Protein AF-A0A7C3GZS8-F1 (afdb_monomer)

Solvent-accessible surface area (backbone atoms only — not comparable to full-atom values): 6156 Å² total; per-residue (Å²): 110,60,69,60,54,48,32,66,72,72,59,73,62,76,75,57,64,46,51,66,71,46,66,85,54,61,45,72,83,63,72,45,54,77,74,54,58,79,61,50,40,37,70,59,51,50,52,47,49,51,56,39,64,80,42,71,49,69,56,54,56,52,52,48,52,56,47,49,36,66,74,67,65,54,78,70,93,67,79,87,81,83,76,89,74,88,82,88,83,79,88,78,78,89,122

pLDDT: mean 85.0, std 9.4, range [47.38, 98.06]

Foldseek 3Di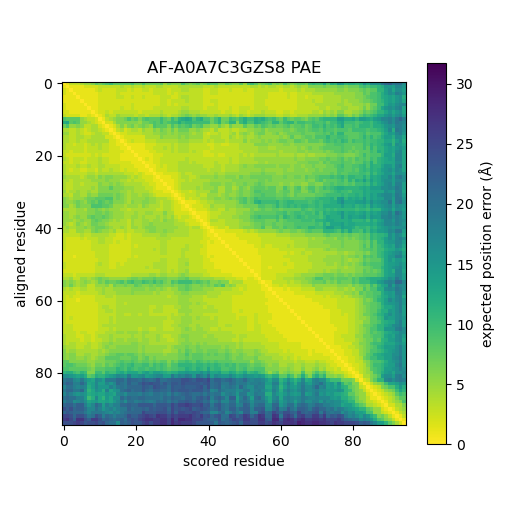:
DLLLVVCVPPPVDDLAPSLVVCVVPDCVVSPHDPVVSVVDHSVVSVVVVVVCVVDPVVVVVVVVVVVCCVVVVDDVVDDDDDPPDDDDDDDPPDD

Radius of gyration: 16.41 Å; Cα contacts (8 Å, |Δi|>4): 39; chains: 1; bounding box: 40×26×51 Å

Mean predicted aligned error: 7.32 Å

Secondary structure (DSSP, 8-state):
-HHHHHHHHS----SSSHHHHHTTS-TGGGT--HHHHTT--HHHHHHHHHHHHHTTHHHHHHHHHHHHHHHTT---SS-----------------

Sequence (95 aa):
MTLLIHNILTTPNSLYEMADWSKPLDPDAIGLHPEELACIGDDRIGKALQAFYDSRHKEVFFRLALRAIKVFELDCSQIHHDTTTVTFAGKYAGW

Structure (mmCIF, N/CA/C/O backbone):
data_AF-A0A7C3GZS8-F1
#
_entry.id   AF-A0A7C3GZS8-F1
#
loop_
_atom_site.group_PDB
_atom_site.id
_atom_site.type_symbol
_atom_site.label_atom_id
_atom_site.label_alt_id
_atom_site.label_comp_id
_atom_site.label_asym_id
_atom_site.label_entity_id
_atom_site.label_seq_id
_atom_site.pdbx_PDB_ins_code
_atom_site.Cartn_x
_atom_site.Cartn_y
_atom_site.Cartn_z
_atom_site.occupancy
_atom_site.B_iso_or_equiv
_atom_site.auth_seq_id
_atom_site.auth_comp_id
_atom_site.auth_asym_id
_atom_site.auth_atom_id
_atom_site.pdbx_PDB_model_num
ATOM 1 N N . MET A 1 1 ? 7.895 -4.205 -4.865 1.00 78.25 1 MET A N 1
ATOM 2 C CA . MET A 1 1 ? 6.457 -4.294 -4.499 1.00 78.25 1 MET A CA 1
ATOM 3 C C . MET A 1 1 ? 6.045 -3.192 -3.521 1.00 78.25 1 MET A C 1
ATOM 5 O O . MET A 1 1 ? 4.993 -2.605 -3.724 1.00 78.25 1 MET A O 1
ATOM 9 N N . THR A 1 2 ? 6.858 -2.868 -2.506 1.00 86.94 2 THR A N 1
ATOM 10 C CA . THR A 1 2 ? 6.552 -1.834 -1.493 1.00 86.94 2 THR A CA 1
ATOM 11 C C . THR A 1 2 ? 6.183 -0.479 -2.092 1.00 86.94 2 THR A C 1
ATOM 13 O O . THR A 1 2 ? 5.161 0.083 -1.721 1.00 86.94 2 THR A O 1
ATOM 16 N N . LEU A 1 3 ? 6.943 -0.009 -3.087 1.00 87.94 3 LEU A N 1
ATOM 17 C CA . LEU A 1 3 ? 6.683 1.260 -3.771 1.00 87.94 3 LEU A CA 1
ATOM 18 C C . LEU A 1 3 ? 5.298 1.310 -4.449 1.00 87.94 3 LEU A C 1
ATOM 20 O O . LEU A 1 3 ? 4.601 2.314 -4.357 1.00 87.94 3 LEU A O 1
ATOM 24 N N . LEU A 1 4 ? 4.873 0.205 -5.076 1.00 89.06 4 LEU A N 1
ATOM 25 C CA . LEU A 1 4 ? 3.553 0.084 -5.706 1.00 89.06 4 LEU A CA 1
ATOM 26 C C . LEU A 1 4 ? 2.430 0.139 -4.661 1.00 89.06 4 LEU A C 1
ATOM 28 O O . LEU A 1 4 ? 1.445 0.842 -4.848 1.00 89.06 4 LEU A O 1
ATOM 32 N N . ILE A 1 5 ? 2.588 -0.578 -3.545 1.00 89.62 5 ILE A N 1
ATOM 33 C CA . ILE A 1 5 ? 1.611 -0.553 -2.448 1.00 89.62 5 ILE A CA 1
ATOM 34 C C . ILE A 1 5 ? 1.549 0.849 -1.831 1.00 89.62 5 ILE A C 1
ATOM 36 O O . ILE A 1 5 ? 0.458 1.346 -1.569 1.00 89.62 5 ILE A O 1
ATOM 40 N N . HIS A 1 6 ? 2.698 1.504 -1.645 1.00 89.56 6 HIS A N 1
ATOM 41 C CA . HIS A 1 6 ? 2.758 2.874 -1.146 1.00 89.56 6 HIS A CA 1
ATOM 42 C C . HIS A 1 6 ? 2.002 3.837 -2.069 1.00 89.56 6 HIS A C 1
ATOM 44 O O . HIS A 1 6 ? 1.166 4.588 -1.583 1.00 89.56 6 HIS A O 1
ATOM 50 N N . ASN A 1 7 ? 2.219 3.748 -3.387 1.00 89.69 7 ASN A N 1
ATOM 51 C CA . ASN A 1 7 ? 1.503 4.553 -4.379 1.00 89.69 7 ASN A CA 1
ATOM 52 C C . ASN A 1 7 ? -0.021 4.373 -4.286 1.00 89.69 7 ASN A C 1
ATOM 54 O O . ASN A 1 7 ? -0.750 5.358 -4.238 1.00 89.69 7 ASN A O 1
ATOM 58 N N . ILE A 1 8 ? -0.498 3.126 -4.190 1.00 88.69 8 ILE A N 1
ATOM 59 C CA . ILE A 1 8 ? -1.934 2.818 -4.095 1.00 88.69 8 ILE A CA 1
ATOM 60 C C . ILE A 1 8 ? -2.564 3.398 -2.818 1.00 88.69 8 ILE A C 1
ATOM 62 O O . ILE A 1 8 ? -3.726 3.795 -2.837 1.00 88.69 8 ILE A O 1
ATOM 66 N N . LEU A 1 9 ? -1.829 3.419 -1.703 1.00 88.75 9 LEU A N 1
ATOM 67 C CA . LEU A 1 9 ? -2.370 3.811 -0.397 1.00 88.75 9 LEU A CA 1
ATOM 68 C C . LEU A 1 9 ? -2.314 5.312 -0.113 1.00 88.75 9 LEU A C 1
ATOM 70 O O . LEU A 1 9 ? -3.081 5.777 0.727 1.00 88.75 9 LEU A O 1
ATOM 74 N N . THR A 1 10 ? -1.395 6.052 -0.733 1.00 87.00 10 THR A N 1
ATOM 75 C CA . THR A 1 10 ? -1.197 7.477 -0.433 1.00 87.00 10 THR A CA 1
ATOM 76 C C . THR A 1 10 ? -1.827 8.356 -1.498 1.00 87.00 10 THR A C 1
ATOM 78 O O . THR A 1 10 ? -2.881 8.950 -1.281 1.00 87.00 10 THR A O 1
ATOM 81 N N . THR A 1 11 ? -1.204 8.398 -2.667 1.00 78.31 11 THR A N 1
ATOM 82 C CA . THR A 1 11 ? -1.640 9.205 -3.798 1.00 78.31 11 THR A CA 1
ATOM 83 C C . THR A 1 11 ? -1.542 8.327 -5.032 1.00 78.31 11 THR A C 1
ATOM 85 O O . THR A 1 11 ? -0.462 8.274 -5.630 1.00 78.31 11 THR A O 1
ATOM 88 N N . PRO A 1 12 ? -2.636 7.631 -5.406 1.00 78.69 12 PRO A N 1
ATOM 89 C CA . PRO A 1 12 ? -2.668 6.825 -6.614 1.00 78.69 12 PRO A CA 1
ATOM 90 C C . PRO A 1 12 ? -2.294 7.717 -7.792 1.00 78.69 12 PRO A C 1
ATOM 92 O O . PRO A 1 12 ? -3.051 8.608 -8.181 1.00 78.69 12 PRO A O 1
ATOM 95 N N . ASN A 1 13 ? -1.088 7.516 -8.306 1.00 81.31 13 ASN A N 1
ATOM 96 C CA . ASN A 1 13 ? -0.578 8.251 -9.448 1.00 81.31 13 ASN A CA 1
ATOM 97 C C . ASN A 1 13 ? -0.501 7.289 -10.624 1.00 81.31 13 ASN A C 1
ATOM 99 O O . ASN A 1 13 ? -0.404 6.071 -10.456 1.00 81.31 13 ASN A O 1
ATOM 103 N N . SER A 1 14 ? -0.552 7.840 -11.824 1.00 84.06 14 SER A N 1
ATOM 104 C CA . SER A 1 14 ? -0.276 7.043 -13.007 1.00 84.06 14 SER A CA 1
ATOM 105 C C . SER A 1 14 ? 1.137 6.463 -12.898 1.00 84.06 14 SER A C 1
ATOM 107 O O . SER A 1 14 ? 2.044 7.127 -12.405 1.00 84.06 14 SER A O 1
ATOM 109 N N . LEU A 1 15 ? 1.327 5.218 -13.339 1.00 85.12 15 LEU A N 1
ATOM 110 C CA . LEU A 1 15 ? 2.595 4.490 -13.190 1.00 85.12 15 LEU A CA 1
ATOM 111 C C . LEU A 1 15 ? 3.652 4.906 -14.231 1.00 85.12 15 LEU A C 1
ATOM 113 O O . LEU A 1 15 ? 4.318 4.051 -14.813 1.00 85.12 15 LEU A O 1
ATOM 117 N N . TYR A 1 16 ? 3.771 6.208 -14.480 1.00 85.06 16 TYR A N 1
ATOM 118 C CA . TYR A 1 16 ? 4.819 6.821 -15.289 1.00 85.06 16 TYR A CA 1
ATOM 119 C C . TYR A 1 16 ? 5.644 7.767 -14.416 1.00 85.06 16 TYR A C 1
ATOM 121 O O . TYR A 1 16 ? 5.150 8.257 -13.400 1.00 85.06 16 TYR A O 1
ATOM 129 N N . GLU A 1 17 ? 6.893 8.026 -14.805 1.00 86.62 17 GLU A N 1
ATOM 130 C CA . GLU A 1 17 ? 7.807 8.899 -14.051 1.00 86.62 17 GLU A CA 1
ATOM 131 C C . GLU A 1 17 ? 7.932 8.469 -12.573 1.00 86.62 17 GLU A C 1
ATOM 133 O O . GLU A 1 17 ? 8.129 9.282 -11.665 1.00 86.62 17 GLU A O 1
ATOM 138 N N . MET A 1 18 ? 7.845 7.158 -12.306 1.00 86.56 18 MET A N 1
ATOM 139 C CA . MET A 1 18 ? 7.804 6.627 -10.937 1.00 86.56 18 MET A CA 1
ATOM 140 C C . MET A 1 18 ? 9.101 6.894 -10.171 1.00 86.56 18 MET A C 1
ATOM 142 O O . MET A 1 18 ? 9.079 7.038 -8.948 1.00 86.56 18 MET A O 1
ATOM 146 N N . ALA A 1 19 ? 10.224 6.996 -10.886 1.00 85.00 19 ALA A N 1
ATOM 147 C CA . ALA A 1 19 ? 11.494 7.416 -10.311 1.00 85.00 19 ALA A CA 1
ATOM 148 C C . ALA A 1 19 ? 11.397 8.839 -9.733 1.00 85.00 19 ALA A C 1
ATOM 150 O O . ALA A 1 19 ? 11.780 9.053 -8.583 1.00 85.00 19 ALA A O 1
ATOM 151 N N . ASP A 1 20 ? 10.819 9.785 -10.477 1.00 87.75 20 ASP A N 1
ATOM 152 C CA . ASP A 1 20 ? 10.647 11.171 -10.034 1.00 87.75 20 ASP A CA 1
ATOM 153 C C . ASP A 1 20 ? 9.628 11.290 -8.904 1.00 87.75 20 ASP A C 1
ATOM 155 O O . ASP A 1 20 ? 9.906 11.953 -7.902 1.00 87.75 20 ASP A O 1
ATOM 159 N N . TRP A 1 21 ? 8.497 10.586 -9.011 1.00 87.25 21 TRP A N 1
ATOM 160 C CA . TRP A 1 21 ? 7.502 10.520 -7.939 1.00 87.25 21 TRP A CA 1
ATOM 161 C C . TRP A 1 21 ? 8.089 9.975 -6.629 1.00 87.25 21 TRP A C 1
ATOM 163 O O . TRP A 1 21 ? 7.690 10.414 -5.553 1.00 87.25 21 TRP A O 1
ATOM 173 N N . SER A 1 22 ? 9.056 9.053 -6.705 1.00 86.06 22 SER A N 1
ATOM 174 C CA . SER A 1 22 ? 9.674 8.451 -5.519 1.00 86.06 22 SER A CA 1
ATOM 175 C C . SER A 1 22 ? 10.731 9.330 -4.834 1.00 86.06 22 SER A C 1
ATOM 177 O O . SER A 1 22 ? 11.029 9.092 -3.669 1.00 86.06 22 SER A O 1
ATOM 179 N N . LYS A 1 23 ? 11.266 10.366 -5.502 1.00 87.44 23 LYS A N 1
ATOM 180 C CA . LYS A 1 23 ? 12.333 11.242 -4.963 1.00 87.44 23 LYS A CA 1
ATOM 181 C C . LYS A 1 23 ? 12.045 11.864 -3.587 1.00 87.44 23 LYS A C 1
ATOM 183 O O . LYS A 1 23 ? 12.991 11.984 -2.813 1.00 87.44 23 LYS A O 1
ATOM 188 N N . PRO A 1 24 ? 10.811 12.302 -3.259 1.00 87.69 24 PRO A N 1
ATOM 189 C CA . PRO A 1 24 ? 10.509 12.872 -1.946 1.00 87.69 24 PRO A CA 1
ATOM 190 C C . PRO A 1 24 ? 10.392 11.829 -0.827 1.00 87.69 24 PRO A C 1
ATOM 192 O O . PRO A 1 24 ? 10.285 12.215 0.335 1.00 87.69 24 PRO A O 1
ATOM 195 N N . LEU A 1 25 ? 10.338 10.534 -1.156 1.00 86.00 25 LEU A N 1
ATOM 196 C CA . LEU A 1 25 ? 10.209 9.467 -0.169 1.00 86.00 25 LEU A CA 1
ATOM 197 C C . LEU A 1 25 ? 11.567 9.183 0.469 1.00 86.00 25 LEU A C 1
ATOM 199 O O . LEU A 1 25 ? 12.573 9.084 -0.228 1.00 86.00 25 LEU A O 1
ATOM 203 N N . ASP A 1 26 ? 11.575 8.994 1.786 1.00 87.62 26 ASP A N 1
ATOM 204 C CA . ASP A 1 26 ? 12.729 8.441 2.490 1.00 87.62 26 ASP A CA 1
ATOM 205 C C . ASP A 1 26 ? 12.870 6.947 2.122 1.00 87.62 26 ASP A C 1
ATOM 207 O O . ASP A 1 26 ? 11.977 6.162 2.467 1.00 87.62 26 ASP A O 1
ATOM 211 N N . PRO A 1 27 ? 13.942 6.532 1.415 1.00 83.62 27 PRO A N 1
ATOM 212 C CA . PRO A 1 27 ? 14.126 5.150 0.972 1.00 83.62 27 PRO A CA 1
ATOM 213 C C . PRO A 1 27 ? 14.161 4.149 2.125 1.00 83.62 27 PRO A C 1
ATOM 215 O O . PRO A 1 27 ? 13.583 3.064 2.008 1.00 83.62 27 PRO A O 1
ATOM 218 N N . ASP A 1 28 ? 14.753 4.533 3.257 1.00 85.06 28 ASP A N 1
ATOM 219 C CA . ASP A 1 28 ? 14.857 3.668 4.432 1.00 85.06 28 ASP A CA 1
ATOM 220 C C . ASP A 1 28 ? 13.469 3.431 5.044 1.00 85.06 28 ASP A C 1
ATOM 222 O O . ASP A 1 28 ? 13.135 2.312 5.445 1.00 85.06 28 ASP A O 1
ATOM 226 N N . ALA A 1 29 ? 12.606 4.453 5.031 1.00 82.75 29 ALA A N 1
ATOM 227 C CA . ALA A 1 29 ? 11.236 4.358 5.535 1.00 82.75 29 ALA A CA 1
ATOM 228 C C . ALA A 1 29 ? 10.350 3.404 4.712 1.00 82.75 29 ALA A C 1
ATOM 230 O O . ALA A 1 29 ? 9.388 2.840 5.239 1.00 82.75 29 ALA A O 1
ATOM 231 N N . ILE A 1 30 ? 10.670 3.200 3.431 1.00 80.88 30 ILE A N 1
ATOM 232 C CA . ILE A 1 30 ? 9.985 2.245 2.543 1.00 80.88 30 ILE A CA 1
ATOM 233 C C . ILE A 1 30 ? 10.785 0.953 2.321 1.00 80.88 30 ILE A C 1
ATOM 235 O O . ILE A 1 30 ? 10.380 0.116 1.508 1.00 80.88 30 ILE A O 1
ATOM 239 N N . GLY A 1 3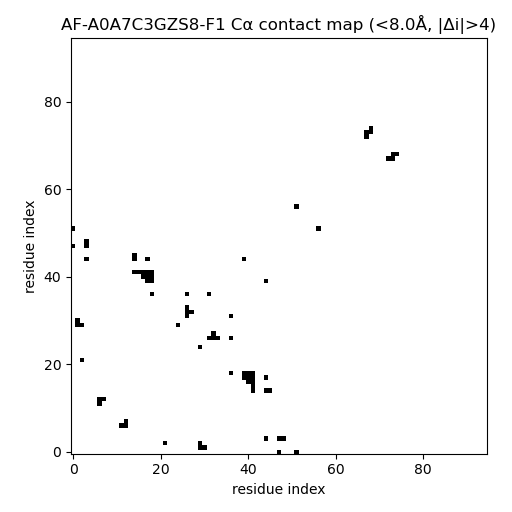1 ? 11.876 0.766 3.072 1.00 84.12 31 GLY A N 1
ATOM 240 C CA . GLY A 1 31 ? 12.713 -0.430 3.038 1.00 84.12 31 GLY A CA 1
ATOM 241 C C . GLY A 1 31 ? 13.354 -0.685 1.677 1.00 84.12 31 GLY A C 1
ATOM 242 O O . GLY A 1 31 ? 13.434 -1.842 1.271 1.00 84.12 31 GLY A O 1
ATOM 243 N N . LEU A 1 32 ? 13.728 0.377 0.958 1.00 84.00 32 LEU A N 1
ATOM 244 C CA . LEU A 1 32 ? 14.462 0.293 -0.301 1.00 84.00 32 LEU A CA 1
ATOM 245 C C . LEU A 1 32 ? 15.937 0.592 -0.071 1.00 84.00 32 LEU A C 1
ATOM 247 O O . LEU A 1 32 ? 16.291 1.637 0.474 1.00 84.00 32 LEU A O 1
ATOM 251 N N . HIS A 1 33 ? 16.795 -0.287 -0.569 1.00 82.19 33 HIS A N 1
ATOM 252 C CA . HIS A 1 33 ? 18.225 -0.031 -0.601 1.00 82.19 33 HIS A CA 1
ATOM 253 C C . HIS A 1 33 ? 18.613 0.924 -1.753 1.00 82.19 33 HIS A C 1
ATOM 255 O O . HIS A 1 33 ? 17.921 0.985 -2.778 1.00 82.19 33 HIS A O 1
ATOM 261 N N . PRO A 1 34 ? 19.737 1.661 -1.641 1.00 75.00 34 PRO A N 1
ATOM 262 C CA . PRO A 1 34 ? 20.225 2.575 -2.683 1.00 75.00 34 PRO A CA 1
ATOM 263 C C . PRO A 1 34 ? 20.339 1.957 -4.086 1.00 75.00 34 PRO A C 1
ATOM 265 O O . PRO A 1 34 ? 20.048 2.608 -5.089 1.00 75.00 34 PRO A O 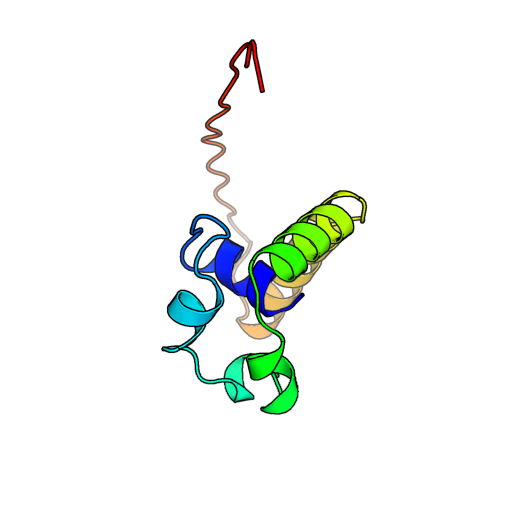1
ATOM 268 N N . GLU A 1 35 ? 20.726 0.688 -4.183 1.00 80.69 35 GLU A N 1
ATOM 269 C CA . GLU A 1 35 ? 20.803 -0.055 -5.443 1.00 80.69 35 GLU A CA 1
ATOM 270 C C . GLU A 1 35 ? 19.427 -0.347 -6.067 1.00 80.69 35 GLU A C 1
ATOM 272 O O . GLU A 1 35 ? 19.295 -0.439 -7.293 1.00 80.69 35 GLU A O 1
ATOM 277 N N . GLU A 1 36 ? 18.386 -0.455 -5.242 1.00 81.69 36 GLU A N 1
ATOM 278 C CA . GLU A 1 36 ? 17.013 -0.689 -5.687 1.00 81.69 36 GLU A CA 1
ATOM 279 C C . GLU A 1 36 ? 16.377 0.596 -6.220 1.00 81.69 36 GLU A C 1
ATOM 281 O O . GLU A 1 36 ? 15.574 0.533 -7.152 1.00 81.69 36 GLU A O 1
ATOM 286 N N . LEU A 1 37 ? 16.793 1.762 -5.713 1.00 78.38 37 LEU A N 1
ATOM 287 C CA . LEU A 1 37 ? 16.382 3.071 -6.232 1.00 78.38 37 LEU A CA 1
ATOM 288 C C . LEU A 1 37 ? 16.807 3.271 -7.688 1.00 78.38 37 LEU A C 1
ATOM 290 O O . LEU A 1 37 ? 15.999 3.687 -8.515 1.00 78.38 37 LEU A O 1
ATO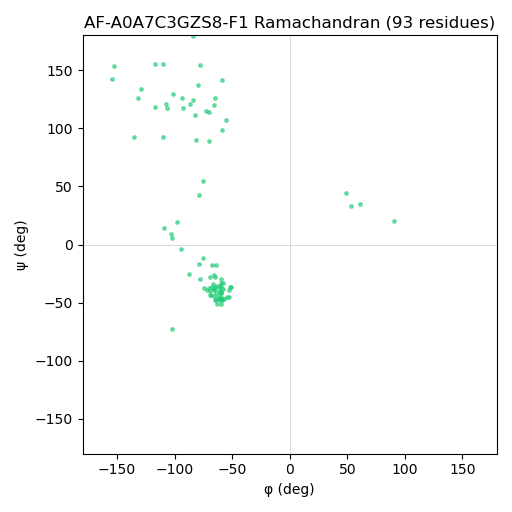M 294 N N . ALA A 1 38 ? 18.043 2.899 -8.032 1.00 80.19 38 ALA A N 1
ATOM 295 C CA . ALA A 1 38 ? 18.542 2.956 -9.412 1.00 80.19 38 ALA A CA 1
ATOM 296 C C . ALA A 1 38 ? 17.778 2.016 -10.365 1.00 80.19 38 ALA A C 1
ATOM 298 O O . ALA A 1 38 ? 17.837 2.147 -11.587 1.00 80.19 38 ALA A O 1
ATOM 299 N N . CYS A 1 39 ? 17.064 1.050 -9.793 1.00 82.38 39 CYS A N 1
ATOM 300 C CA . CYS A 1 39 ? 16.267 0.063 -10.492 1.00 82.38 39 CYS A CA 1
ATOM 301 C C . CYS A 1 39 ? 14.793 0.469 -10.638 1.00 82.38 39 CYS A C 1
ATOM 303 O O . CYS A 1 39 ? 14.036 -0.276 -11.268 1.00 82.38 39 CYS A O 1
ATOM 305 N N . ILE A 1 40 ? 14.366 1.604 -10.075 1.00 83.56 40 ILE A N 1
ATOM 306 C CA . ILE A 1 40 ? 12.996 2.101 -10.221 1.00 83.56 40 ILE A CA 1
ATOM 307 C C . ILE A 1 40 ? 12.823 2.634 -11.643 1.00 83.56 40 ILE A C 1
ATOM 309 O O . ILE A 1 40 ? 13.438 3.617 -12.043 1.00 83.56 40 ILE A O 1
ATOM 313 N N . GLY A 1 41 ? 11.958 1.976 -12.407 1.00 84.56 41 GLY A N 1
ATOM 314 C CA . GLY A 1 41 ? 11.574 2.409 -13.742 1.00 84.56 41 GLY A CA 1
ATOM 315 C C . GLY A 1 41 ? 10.173 1.927 -14.084 1.00 84.56 41 GLY A C 1
ATOM 316 O O . GLY A 1 41 ? 9.714 0.905 -13.563 1.00 84.56 41 GLY A O 1
ATOM 317 N N . ASP A 1 42 ? 9.511 2.659 -14.972 1.00 84.75 42 ASP A N 1
ATOM 318 C CA . ASP A 1 42 ? 8.085 2.494 -15.264 1.00 84.75 42 ASP A CA 1
ATOM 319 C C . ASP A 1 42 ? 7.750 1.080 -15.766 1.00 84.75 42 ASP A C 1
ATOM 321 O O . ASP A 1 42 ? 6.815 0.456 -15.273 1.00 84.75 42 ASP A O 1
ATOM 325 N N . ASP A 1 43 ? 8.580 0.498 -16.643 1.00 89.06 43 ASP A N 1
ATOM 326 C CA . ASP A 1 43 ? 8.415 -0.888 -17.120 1.00 89.06 43 ASP A CA 1
ATOM 327 C C . ASP A 1 43 ? 8.466 -1.914 -15.975 1.00 89.06 43 ASP A C 1
ATOM 329 O O . ASP A 1 43 ? 7.656 -2.844 -15.915 1.00 89.06 43 ASP A O 1
ATOM 333 N N . ARG A 1 44 ? 9.384 -1.741 -15.016 1.00 87.81 44 ARG A N 1
ATOM 334 C CA . ARG A 1 44 ? 9.489 -2.659 -13.873 1.00 87.81 44 ARG A CA 1
ATOM 335 C C . ARG A 1 44 ? 8.306 -2.512 -12.928 1.00 87.81 44 ARG A C 1
ATOM 337 O O . ARG A 1 44 ? 7.832 -3.519 -12.404 1.00 87.81 44 ARG A O 1
ATOM 344 N N . ILE A 1 45 ? 7.817 -1.290 -12.721 1.00 88.81 45 ILE A N 1
ATOM 345 C CA . ILE A 1 45 ? 6.631 -1.040 -11.897 1.00 88.81 45 ILE A CA 1
ATOM 346 C C . ILE A 1 45 ? 5.369 -1.577 -12.580 1.00 88.81 45 ILE A C 1
ATOM 348 O O . ILE A 1 45 ? 4.565 -2.223 -11.912 1.00 88.81 45 ILE A O 1
ATOM 352 N N . GLY A 1 46 ? 5.234 -1.423 -13.898 1.00 89.44 46 GLY A N 1
ATOM 353 C CA . GLY A 1 46 ? 4.148 -2.021 -14.676 1.00 89.44 46 GLY A CA 1
ATOM 354 C C . GLY A 1 46 ? 4.149 -3.550 -14.600 1.00 89.44 46 GLY A C 1
ATOM 355 O O . GLY A 1 46 ? 3.123 -4.158 -14.295 1.00 89.44 46 GLY A O 1
ATOM 356 N N . LYS A 1 47 ? 5.315 -4.189 -14.759 1.00 90.88 47 LYS A N 1
ATOM 357 C CA . LYS A 1 47 ? 5.467 -5.643 -14.559 1.00 90.88 47 LYS A CA 1
ATOM 358 C C . LYS A 1 47 ? 5.147 -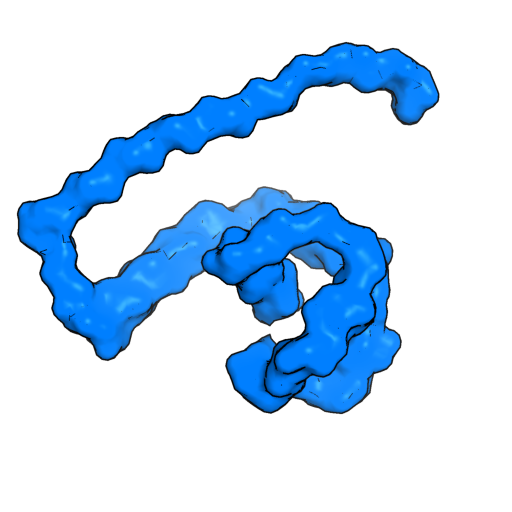6.070 -13.128 1.00 90.88 47 LYS A C 1
ATOM 360 O O . LYS A 1 47 ? 4.512 -7.102 -12.929 1.00 90.88 47 LYS A O 1
ATOM 365 N N . ALA A 1 48 ? 5.554 -5.280 -12.134 1.00 90.81 48 ALA A N 1
ATOM 366 C CA . ALA A 1 48 ? 5.215 -5.537 -10.739 1.00 90.81 48 ALA A CA 1
ATOM 367 C C . ALA A 1 48 ? 3.708 -5.403 -10.483 1.00 90.81 48 ALA A C 1
ATOM 369 O O . ALA A 1 48 ? 3.165 -6.213 -9.737 1.00 90.81 48 ALA A O 1
ATOM 370 N N . LEU A 1 49 ? 3.028 -4.438 -11.113 1.00 91.25 49 LEU A N 1
ATOM 371 C CA . LEU A 1 49 ? 1.573 -4.306 -11.044 1.00 91.25 49 LEU A CA 1
ATOM 372 C C . LEU A 1 49 ? 0.881 -5.520 -11.665 1.00 91.25 49 LEU A C 1
ATOM 374 O O . LEU A 1 49 ? -0.024 -6.070 -11.043 1.00 91.25 49 LEU A O 1
ATOM 378 N N . GLN A 1 50 ? 1.323 -5.961 -12.844 1.00 92.44 50 GLN A N 1
ATOM 379 C CA . GLN A 1 50 ? 0.772 -7.148 -13.497 1.00 92.44 50 GLN A CA 1
ATOM 380 C C . GLN A 1 50 ? 0.943 -8.391 -12.611 1.00 92.44 50 GLN A C 1
ATOM 382 O O . GLN A 1 50 ? -0.033 -9.058 -12.281 1.00 92.44 50 GLN A O 1
ATOM 387 N N . ALA A 1 51 ? 2.164 -8.645 -12.132 1.00 92.69 51 ALA A N 1
ATOM 388 C CA . ALA A 1 51 ? 2.445 -9.766 -11.237 1.00 92.69 51 ALA A CA 1
ATOM 389 C C . ALA A 1 51 ? 1.653 -9.678 -9.921 1.00 92.69 51 ALA A C 1
ATOM 391 O O . ALA A 1 51 ? 1.212 -10.693 -9.383 1.00 92.69 51 ALA A O 1
ATOM 392 N N . PHE A 1 52 ? 1.454 -8.465 -9.398 1.00 91.88 52 PHE A N 1
ATOM 393 C CA . PHE A 1 52 ? 0.618 -8.238 -8.228 1.00 91.88 52 PHE A CA 1
ATOM 394 C C . PHE A 1 52 ? -0.844 -8.580 -8.522 1.00 91.88 52 PHE A C 1
ATOM 396 O O . PHE A 1 52 ? -1.444 -9.328 -7.752 1.00 91.88 52 PHE A O 1
ATOM 403 N N . TYR A 1 53 ? -1.399 -8.114 -9.640 1.00 89.62 53 TYR A N 1
ATOM 404 C CA . TYR A 1 53 ? -2.769 -8.412 -10.056 1.00 89.62 53 TYR A CA 1
ATOM 405 C C . TYR A 1 53 ? -3.012 -9.916 -10.230 1.00 89.62 53 TYR A C 1
ATOM 407 O O . TYR A 1 53 ? -3.990 -10.433 -9.687 1.00 89.62 53 TYR A O 1
ATOM 415 N N . ASP A 1 54 ? -2.089 -10.613 -10.896 1.00 92.06 54 ASP A N 1
ATOM 416 C CA . ASP A 1 54 ? -2.151 -12.064 -11.123 1.00 92.06 54 ASP A CA 1
ATOM 417 C C . ASP A 1 54 ? -1.987 -12.875 -9.824 1.00 92.06 54 ASP A C 1
ATOM 419 O O . ASP A 1 54 ? -2.348 -14.052 -9.748 1.00 92.06 54 ASP A O 1
ATOM 423 N N . SER A 1 55 ? -1.466 -12.245 -8.770 1.00 89.25 55 SER A N 1
ATOM 424 C CA . SER A 1 55 ? -1.404 -12.814 -7.426 1.00 89.25 55 SER A CA 1
ATOM 425 C C . SER A 1 55 ? -2.715 -12.615 -6.646 1.00 89.25 55 SER A C 1
ATOM 427 O O . SER A 1 55 ? -3.670 -11.973 -7.086 1.00 89.25 55 SER A O 1
ATOM 429 N N . ARG A 1 56 ? -2.764 -13.112 -5.403 1.00 87.31 56 ARG A N 1
ATOM 430 C CA . ARG A 1 56 ? -3.880 -12.871 -4.469 1.00 87.31 56 ARG A CA 1
ATOM 431 C C . ARG A 1 56 ? -3.820 -11.448 -3.886 1.00 87.31 56 ARG A C 1
ATOM 433 O O . ARG A 1 56 ? -3.831 -11.279 -2.670 1.00 87.31 56 ARG A O 1
ATOM 440 N N . HIS A 1 57 ? -3.768 -10.415 -4.729 1.00 85.88 57 HIS A N 1
ATOM 441 C CA . HIS A 1 57 ? -3.585 -9.009 -4.330 1.00 85.88 57 HIS A CA 1
ATOM 442 C C . HIS A 1 57 ? -4.571 -8.531 -3.254 1.00 85.88 57 HIS A C 1
ATOM 444 O O . HIS A 1 57 ? -4.190 -7.791 -2.348 1.00 85.88 57 HIS A O 1
ATOM 450 N N . LYS A 1 58 ? -5.829 -8.994 -3.289 1.00 88.12 58 LYS A N 1
ATOM 451 C CA . LYS A 1 58 ? -6.834 -8.671 -2.258 1.00 88.12 58 LYS A CA 1
ATOM 452 C C . LYS A 1 58 ? -6.412 -9.133 -0.858 1.00 88.12 58 LYS A C 1
ATOM 454 O O . LYS A 1 58 ? -6.718 -8.466 0.126 1.00 88.12 58 LYS A O 1
ATOM 459 N N . GLU A 1 59 ? -5.682 -10.245 -0.765 1.00 91.88 59 GLU A N 1
ATOM 460 C CA . GLU A 1 59 ? -5.167 -10.778 0.498 1.00 91.88 59 GLU A CA 1
ATOM 461 C C . GLU A 1 59 ? -4.121 -9.839 1.116 1.00 91.88 59 GLU A C 1
ATOM 463 O O . GLU A 1 59 ? -4.083 -9.680 2.336 1.00 91.88 59 GLU A O 1
ATOM 468 N N . VAL A 1 60 ? -3.318 -9.158 0.291 1.00 91.25 60 VAL A N 1
ATOM 469 C CA . VAL A 1 60 ? -2.312 -8.194 0.760 1.00 91.25 60 VAL A CA 1
ATOM 470 C C . VAL A 1 60 ? -2.978 -7.017 1.467 1.00 91.25 60 VAL A C 1
ATOM 472 O O . VAL A 1 60 ? -2.633 -6.729 2.613 1.00 91.25 60 VAL A O 1
ATOM 475 N N . PHE A 1 61 ? -3.976 -6.386 0.840 1.00 90.62 61 PHE A N 1
ATOM 476 C CA . PHE A 1 61 ? -4.698 -5.267 1.457 1.00 90.62 61 PHE A CA 1
ATOM 477 C C . PHE A 1 61 ? -5.496 -5.693 2.688 1.00 90.62 61 PHE A C 1
ATOM 479 O O . PHE A 1 61 ? -5.486 -4.988 3.694 1.00 90.62 61 PHE A O 1
ATOM 486 N N . PHE A 1 62 ? -6.119 -6.873 2.657 1.00 92.88 62 PHE A N 1
ATOM 487 C CA . PHE A 1 62 ? -6.815 -7.417 3.820 1.00 92.88 62 PHE A CA 1
ATOM 488 C C . PHE A 1 62 ? -5.871 -7.618 5.014 1.00 92.88 62 PHE A C 1
ATOM 490 O O . PHE A 1 62 ? -6.157 -7.172 6.126 1.00 92.88 62 PHE A O 1
ATOM 497 N N . ARG A 1 63 ? -4.707 -8.243 4.794 1.00 95.00 63 ARG A N 1
ATOM 498 C CA . ARG A 1 63 ? -3.701 -8.449 5.848 1.00 95.00 63 ARG A CA 1
ATOM 499 C C . ARG A 1 63 ? -3.117 -7.132 6.348 1.00 95.00 63 ARG A C 1
ATOM 501 O O . ARG A 1 63 ? -2.857 -7.016 7.546 1.00 95.00 63 ARG A O 1
ATOM 508 N N . LEU A 1 64 ? -2.930 -6.157 5.462 1.00 93.25 64 LEU A N 1
ATOM 509 C CA . LEU A 1 64 ? -2.474 -4.824 5.834 1.00 93.25 64 LEU A CA 1
ATOM 510 C C . LEU A 1 64 ? -3.496 -4.113 6.728 1.00 93.25 64 LEU A C 1
ATOM 512 O O . LEU A 1 64 ? -3.122 -3.627 7.793 1.00 93.25 64 LEU A O 1
ATOM 516 N N . ALA A 1 65 ? -4.778 -4.128 6.355 1.00 92.94 65 ALA A N 1
ATOM 517 C CA . ALA A 1 65 ? -5.857 -3.569 7.166 1.00 92.94 65 ALA A CA 1
ATOM 518 C C . ALA A 1 65 ? -5.933 -4.248 8.543 1.00 92.94 65 ALA A C 1
ATOM 520 O O . ALA A 1 65 ? -5.921 -3.570 9.567 1.00 92.94 65 ALA A O 1
ATOM 521 N N . LEU A 1 66 ? -5.897 -5.587 8.593 1.00 95.69 66 LEU A N 1
ATOM 522 C CA . LEU A 1 66 ? -5.854 -6.330 9.860 1.00 95.69 66 LEU A CA 1
ATOM 523 C C . LEU A 1 66 ? -4.643 -5.958 10.723 1.00 95.69 66 LEU A C 1
ATOM 525 O O . LEU A 1 66 ? -4.751 -5.905 11.949 1.00 95.69 66 LEU A O 1
ATOM 529 N N . ARG A 1 67 ? -3.476 -5.730 10.110 1.00 96.50 67 ARG A N 1
ATOM 530 C CA . ARG A 1 67 ? -2.279 -5.300 10.839 1.00 96.50 67 ARG A CA 1
ATOM 531 C C . ARG A 1 67 ? -2.448 -3.885 11.382 1.00 96.50 67 ARG A C 1
ATOM 533 O O . ARG A 1 67 ? -2.109 -3.679 12.541 1.00 96.50 67 ARG A O 1
ATOM 540 N N . ALA A 1 68 ? -2.983 -2.958 10.590 1.00 95.12 68 ALA A N 1
ATOM 541 C CA . ALA A 1 68 ? -3.252 -1.590 11.024 1.00 95.12 68 ALA A CA 1
ATOM 542 C C . ALA A 1 68 ? -4.225 -1.562 12.212 1.00 95.12 68 ALA A C 1
ATOM 544 O O . ALA A 1 68 ? -3.910 -0.951 13.228 1.00 95.12 68 ALA A O 1
ATOM 545 N N . ILE A 1 69 ? -5.327 -2.320 12.144 1.00 96.12 69 ILE A N 1
ATOM 546 C CA . ILE A 1 69 ? -6.288 -2.456 13.253 1.00 96.12 69 ILE A CA 1
ATOM 547 C C . ILE A 1 69 ? -5.586 -2.895 14.540 1.00 96.12 69 ILE A C 1
ATOM 549 O O . ILE A 1 69 ? -5.817 -2.316 15.593 1.00 96.12 69 ILE A O 1
ATOM 553 N N . LYS A 1 70 ? -4.698 -3.894 14.460 1.00 97.50 70 LYS A N 1
ATOM 554 C CA . LYS A 1 70 ? -3.976 -4.408 15.634 1.00 97.50 70 LYS A CA 1
ATOM 555 C C . LYS A 1 70 ? -2.911 -3.452 16.167 1.00 97.50 70 LYS A C 1
ATOM 557 O O . LYS A 1 70 ? -2.718 -3.399 17.370 1.00 97.50 70 LYS A O 1
ATOM 562 N N . VAL A 1 71 ? -2.174 -2.770 15.288 1.00 98.06 71 VAL A N 1
ATOM 563 C CA . VAL A 1 71 ? -1.065 -1.880 15.681 1.00 98.06 71 VAL A CA 1
ATOM 564 C C . VAL A 1 71 ? -1.582 -0.576 16.277 1.00 98.06 71 VAL A C 1
ATOM 566 O O . VAL A 1 71 ? -0.986 -0.067 17.218 1.00 98.06 71 VAL A O 1
ATOM 569 N N . PHE A 1 72 ? -2.674 -0.050 15.729 1.00 97.12 72 PHE A N 1
ATOM 570 C CA . PHE A 1 72 ? -3.258 1.222 16.147 1.00 97.12 72 PHE A CA 1
ATOM 571 C C . PHE A 1 72 ? -4.491 1.054 17.041 1.00 97.12 72 PHE A C 1
ATOM 573 O O . PHE A 1 72 ? -5.139 2.047 17.347 1.00 97.12 72 PHE A O 1
ATOM 580 N N . GLU A 1 73 ? -4.822 -0.185 17.425 1.00 97.25 73 GLU A N 1
ATOM 581 C CA . GLU A 1 73 ? -5.978 -0.528 18.267 1.00 97.25 73 GLU A CA 1
ATOM 582 C C . GLU A 1 73 ? -7.280 0.134 17.785 1.00 97.25 73 GLU A C 1
ATOM 584 O O . GLU A 1 73 ? -8.051 0.696 18.559 1.00 97.25 73 GLU A O 1
ATOM 589 N N . LEU A 1 74 ? -7.510 0.092 16.468 1.00 95.50 74 LEU A N 1
ATOM 590 C CA . LEU A 1 74 ? -8.654 0.760 15.850 1.00 95.50 74 LEU A CA 1
ATOM 591 C C . LEU A 1 74 ? -9.961 0.128 16.336 1.00 95.50 74 LEU A C 1
ATOM 593 O O . LEU A 1 74 ? -10.162 -1.082 16.189 1.00 95.50 74 LEU A O 1
ATOM 597 N N . ASP A 1 75 ? -10.872 0.951 16.859 1.00 94.62 75 ASP A N 1
ATOM 598 C CA . ASP A 1 75 ? -12.208 0.489 17.217 1.00 94.62 75 ASP A CA 1
ATOM 599 C C . ASP A 1 75 ? -12.973 0.074 15.954 1.00 94.62 75 ASP A C 1
ATOM 601 O O . ASP A 1 75 ? -13.189 0.862 15.035 1.00 94.62 75 ASP A O 1
ATOM 605 N N . CYS A 1 76 ? -13.371 -1.195 15.922 1.00 94.31 76 CYS A N 1
ATOM 606 C CA . CYS A 1 76 ? -14.132 -1.795 14.833 1.00 94.31 76 CYS A CA 1
ATOM 607 C C . CYS A 1 76 ? -15.585 -2.093 15.241 1.00 94.31 76 CYS A C 1
ATOM 609 O O . CYS A 1 76 ? -16.264 -2.851 14.547 1.00 94.31 76 CYS A O 1
ATOM 611 N N . SER A 1 77 ? -16.067 -1.537 16.362 1.00 95.75 77 SER A N 1
ATOM 612 C CA . SER A 1 77 ? -17.462 -1.661 16.811 1.00 95.75 77 SER A CA 1
ATOM 613 C C . SER A 1 77 ? -18.458 -1.105 15.786 1.00 95.75 77 SER A C 1
ATOM 615 O O . SER A 1 77 ? -19.570 -1.618 15.648 1.00 95.75 77 SER A O 1
ATOM 617 N N . GLN A 1 78 ? -18.028 -0.105 15.012 1.00 93.00 78 GLN A N 1
AT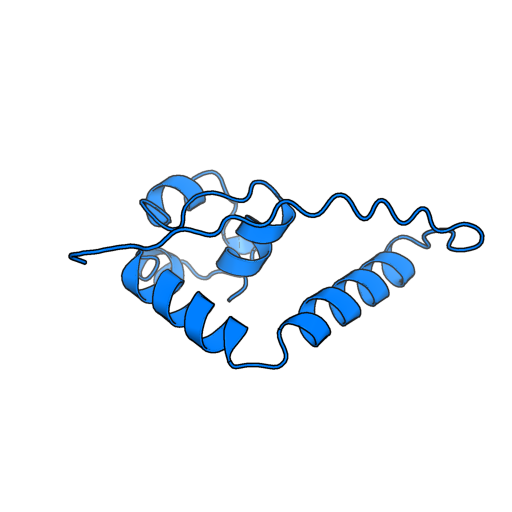OM 618 C CA . GLN A 1 78 ? -18.731 0.429 13.857 1.00 93.00 78 GLN A CA 1
ATOM 619 C C . GLN A 1 78 ? -17.770 0.541 12.670 1.00 93.00 78 GLN A C 1
ATOM 621 O O . GLN A 1 78 ? -16.731 1.189 12.755 1.00 93.00 78 GLN A O 1
ATOM 626 N N . ILE A 1 79 ? -18.142 -0.057 11.537 1.00 89.06 79 ILE A N 1
ATOM 627 C CA . ILE A 1 79 ? -17.392 0.043 10.281 1.00 89.06 79 ILE A CA 1
ATOM 628 C C . ILE A 1 79 ? -18.280 0.732 9.250 1.00 89.06 79 ILE A C 1
ATOM 630 O O . ILE A 1 79 ? -19.342 0.222 8.891 1.00 89.06 79 ILE A O 1
ATOM 634 N N . HIS A 1 80 ? -17.830 1.887 8.761 1.00 83.88 80 HIS A N 1
ATOM 635 C CA . HIS A 1 80 ? -18.462 2.581 7.642 1.00 83.88 80 HIS A CA 1
ATOM 636 C C . HIS A 1 80 ? -17.890 2.035 6.338 1.00 83.88 80 HIS A C 1
ATOM 638 O O . HIS A 1 80 ? -16.684 2.096 6.111 1.00 83.88 80 HIS A O 1
ATOM 644 N N . HIS A 1 81 ? -18.755 1.486 5.489 1.00 80.69 81 HIS A N 1
ATOM 645 C CA . HIS A 1 81 ? -18.374 0.992 4.170 1.00 80.69 81 HIS A CA 1
ATOM 646 C C . HIS A 1 81 ? -18.969 1.912 3.103 1.00 80.69 81 HIS A C 1
ATOM 648 O O . HIS A 1 81 ? -20.111 1.733 2.682 1.00 80.69 81 HIS A O 1
ATOM 654 N N . ASP A 1 82 ? -18.194 2.911 2.683 1.00 76.38 82 ASP A N 1
ATOM 655 C CA . ASP A 1 82 ? -18.523 3.730 1.517 1.00 76.38 82 ASP A CA 1
ATOM 656 C C . ASP A 1 82 ? -18.071 2.977 0.257 1.00 76.38 82 ASP A C 1
ATOM 658 O O . ASP A 1 82 ? -16.884 2.731 0.050 1.00 76.38 82 ASP A O 1
ATOM 662 N N . THR A 1 83 ? -19.035 2.522 -0.543 1.00 66.69 83 THR A N 1
ATOM 663 C CA . THR A 1 83 ? -18.806 1.647 -1.706 1.00 66.69 83 THR A CA 1
ATOM 664 C C . THR A 1 83 ? -18.767 2.406 -3.025 1.00 66.69 83 THR A C 1
ATOM 666 O O . THR A 1 83 ? -18.934 1.791 -4.082 1.00 66.69 83 THR A O 1
ATOM 669 N N . THR A 1 84 ? -18.538 3.723 -3.005 1.00 64.62 84 THR A N 1
ATOM 670 C CA . THR A 1 84 ? -18.492 4.522 -4.234 1.00 64.62 84 THR A CA 1
ATOM 671 C C . THR A 1 84 ? -17.408 3.992 -5.182 1.00 64.62 84 THR A C 1
ATOM 673 O O . THR A 1 84 ? -16.221 4.266 -5.039 1.00 64.62 84 THR A O 1
ATOM 676 N N . THR A 1 85 ? -17.828 3.187 -6.158 1.00 63.66 85 THR A N 1
ATOM 677 C CA . THR A 1 85 ? -16.952 2.542 -7.134 1.00 63.66 85 THR A CA 1
ATOM 678 C C . THR A 1 85 ? -17.141 3.245 -8.466 1.00 63.66 85 THR A C 1
ATOM 680 O O . THR A 1 85 ? -18.231 3.220 -9.035 1.00 63.66 85 THR A O 1
ATOM 683 N N . VAL A 1 86 ? -16.082 3.862 -8.986 1.00 66.88 86 VAL A N 1
ATOM 684 C CA . VAL A 1 86 ? -16.067 4.402 -10.349 1.00 66.88 86 VAL A CA 1
ATOM 685 C C . VAL A 1 86 ? -15.505 3.327 -11.270 1.00 66.88 86 VAL A C 1
ATOM 687 O O . VAL A 1 86 ? -14.363 2.903 -11.120 1.00 66.88 86 VAL A O 1
ATOM 690 N N . THR A 1 87 ? -16.310 2.857 -12.220 1.00 66.44 87 THR A N 1
ATOM 691 C CA . THR A 1 87 ? -15.866 1.917 -13.257 1.00 66.44 87 THR A CA 1
ATOM 692 C C . THR A 1 87 ? -15.767 2.653 -14.585 1.00 66.44 87 THR A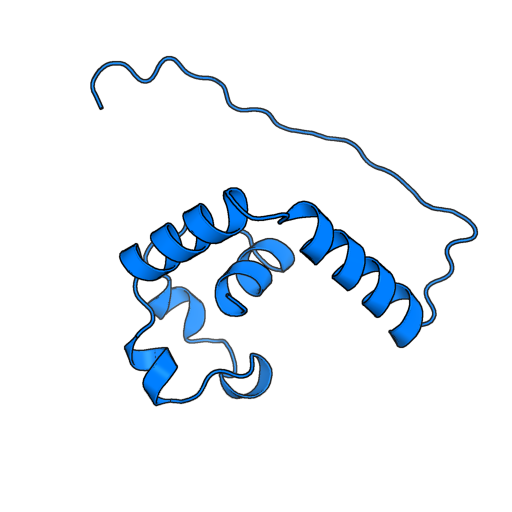 C 1
ATOM 694 O O . THR A 1 87 ? -16.757 3.200 -15.065 1.00 66.44 87 THR A O 1
ATOM 697 N N . PHE A 1 88 ? -14.577 2.664 -15.185 1.00 64.12 88 PHE A N 1
ATOM 698 C CA . PHE A 1 88 ? -14.37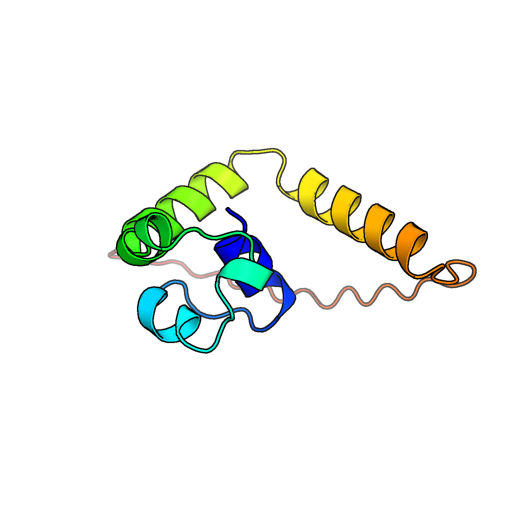5 3.172 -16.539 1.00 64.12 88 PHE A CA 1
ATOM 699 C C . PHE A 1 88 ? -14.478 2.010 -17.529 1.00 64.12 88 PHE A C 1
ATOM 701 O O . PHE A 1 88 ? -13.793 1.001 -17.380 1.00 64.12 88 PHE A O 1
ATOM 708 N N . ALA A 1 89 ? -15.338 2.146 -18.536 1.00 77.94 89 ALA A N 1
ATOM 709 C CA . ALA A 1 89 ? -15.467 1.191 -19.629 1.00 77.94 89 ALA A CA 1
ATOM 710 C C . ALA A 1 89 ? -15.388 1.944 -20.959 1.00 77.94 89 ALA A C 1
ATOM 712 O O . ALA A 1 89 ? -16.039 2.972 -21.138 1.00 77.94 89 ALA A O 1
ATOM 713 N N . GLY A 1 90 ? -14.594 1.431 -21.897 1.00 78.19 90 GLY A N 1
ATOM 714 C CA . GLY A 1 90 ? -14.413 2.025 -23.216 1.00 78.19 90 GLY A CA 1
ATOM 715 C C . GLY A 1 90 ? -13.993 0.977 -24.239 1.00 78.19 90 GLY A C 1
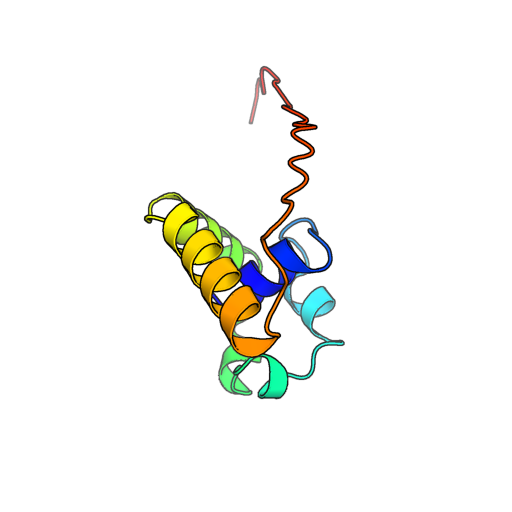ATOM 716 O O . GLY A 1 90 ? -13.226 0.066 -23.933 1.00 78.19 90 GLY A O 1
ATOM 717 N N . LYS A 1 91 ? -14.505 1.094 -25.468 1.00 70.12 91 LYS A N 1
ATOM 718 C CA . LYS A 1 91 ? -14.033 0.308 -26.611 1.00 70.12 91 LYS A CA 1
ATOM 719 C C . LYS A 1 91 ? -12.779 0.992 -27.151 1.00 70.12 91 LYS A C 1
ATOM 721 O O . LYS A 1 91 ? -12.880 1.877 -27.996 1.00 70.12 91 LYS A O 1
ATOM 726 N N . TYR A 1 92 ? -11.615 0.616 -26.633 1.00 75.38 92 TYR A N 1
ATOM 727 C CA . TYR A 1 92 ? -10.332 1.089 -27.152 1.00 75.38 92 TYR A CA 1
ATOM 728 C C . TYR A 1 92 ? -10.097 0.453 -28.527 1.00 75.38 92 TYR A C 1
ATOM 730 O O . TYR A 1 92 ? -9.585 -0.654 -28.643 1.00 75.38 92 TYR A O 1
ATOM 738 N N . ALA A 1 93 ? -10.578 1.110 -29.581 1.00 58.34 93 ALA A N 1
ATOM 739 C CA . ALA A 1 93 ? -10.297 0.709 -30.950 1.00 58.34 93 ALA A CA 1
ATOM 740 C C . ALA A 1 93 ? -8.948 1.304 -31.375 1.00 58.34 93 ALA A C 1
ATOM 742 O O . ALA A 1 93 ? -8.784 2.521 -31.334 1.00 58.34 93 ALA A O 1
ATOM 743 N N . GLY A 1 94 ? -8.016 0.454 -31.812 1.00 63.25 94 GLY A N 1
ATOM 744 C CA . GLY A 1 94 ? -6.782 0.889 -32.475 1.00 63.25 94 GLY A CA 1
ATOM 745 C C . GLY A 1 94 ? -5.565 1.140 -31.579 1.00 63.25 94 GLY A C 1
ATOM 746 O O . GLY A 1 94 ? -4.658 1.834 -32.029 1.00 63.25 94 GLY A O 1
ATOM 747 N N . TRP A 1 95 ? -5.535 0.582 -30.367 1.00 47.38 95 TRP A N 1
ATOM 748 C CA . TRP A 1 95 ? -4.289 0.316 -29.634 1.00 47.38 95 TRP A CA 1
ATOM 749 C C . TRP A 1 95 ? -3.912 -1.154 -29.795 1.00 47.38 95 TRP A C 1
ATOM 751 O O . TRP A 1 95 ? -4.850 -1.987 -29.770 1.00 47.38 95 TRP A O 1
#